Protein AF-A0A1Y4GCK7-F1 (afdb_monomer)

Mean predicted aligned error: 11.62 Å

Foldseek 3Di:
DDQKDFDWDQDPVGTDTPDIDGHADPVRHRDQVPDPDDDRQQAAPFPDWDADPQFIKTAGSVQKIKFKDKDQFFDADFLDDADVQKGKGKHKGFTRDFAPFFFDKAKAKDDDPVWHWGWDWDATGRTITMIIIITNDRDDPRRGIMMMMMTMHGDD

Structure (mmCIF, N/CA/C/O backbone):
data_AF-A0A1Y4GCK7-F1
#
_entry.id   AF-A0A1Y4GCK7-F1
#
loop_
_atom_site.group_PDB
_atom_site.id
_atom_site.type_symbol
_atom_site.label_atom_id
_atom_site.label_alt_id
_atom_site.label_comp_id
_atom_site.label_asym_id
_atom_site.label_entity_id
_atom_site.label_seq_id
_atom_site.pdbx_PDB_ins_code
_atom_site.Cartn_x
_atom_site.Cartn_y
_atom_site.Cartn_z
_atom_site.occupancy
_atom_site.B_iso_or_equiv
_atom_site.auth_seq_id
_atom_site.auth_comp_id
_atom_site.auth_asym_id
_atom_site.auth_atom_id
_a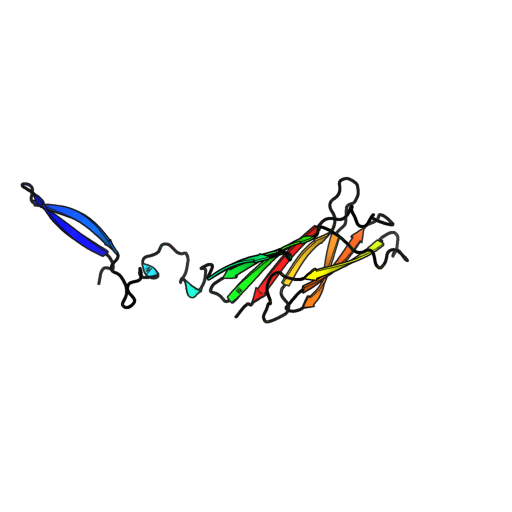tom_site.pdbx_PDB_model_num
ATOM 1 N N . MET A 1 1 ? -30.226 2.034 27.650 1.00 51.38 1 MET A N 1
ATOM 2 C CA . MET A 1 1 ? -30.011 3.195 28.545 1.00 51.38 1 MET A CA 1
ATOM 3 C C . MET A 1 1 ? -29.327 4.249 27.678 1.00 51.38 1 MET A C 1
ATOM 5 O O . MET A 1 1 ? -28.571 3.835 26.819 1.00 51.38 1 MET A O 1
ATOM 9 N N . SER A 1 2 ? -29.678 5.536 27.749 1.00 57.53 2 SER A N 1
ATOM 10 C CA . SER A 1 2 ? -29.082 6.543 26.845 1.00 57.53 2 SER A CA 1
ATOM 11 C C . SER A 1 2 ? -27.596 6.732 27.179 1.00 57.53 2 SER A C 1
ATOM 13 O O . SER A 1 2 ? -27.295 6.987 28.342 1.00 57.53 2 SER A O 1
ATOM 15 N N . ASP A 1 3 ? -26.703 6.683 26.185 1.00 75.31 3 ASP A N 1
ATOM 16 C CA . ASP A 1 3 ? -25.239 6.848 26.345 1.00 75.31 3 ASP A CA 1
ATOM 17 C C . ASP A 1 3 ? -24.819 8.284 26.700 1.00 75.31 3 ASP A C 1
ATOM 19 O O . ASP A 1 3 ? -23.639 8.624 26.761 1.00 75.31 3 ASP A O 1
ATOM 23 N N . VAL A 1 4 ? -25.804 9.155 26.919 1.00 83.56 4 VAL A N 1
ATOM 24 C CA . VAL A 1 4 ? -25.632 10.570 27.213 1.00 83.56 4 VAL A CA 1
ATOM 25 C C . VAL A 1 4 ? -26.085 10.857 28.639 1.00 83.56 4 VAL A C 1
ATOM 27 O O . VAL A 1 4 ? -27.236 10.615 29.010 1.00 83.56 4 VAL A O 1
ATOM 30 N N . MET A 1 5 ? -25.179 11.440 29.420 1.00 87.12 5 MET A N 1
ATOM 31 C CA . MET A 1 5 ? -25.444 12.016 30.729 1.00 87.12 5 MET A CA 1
ATOM 32 C C . MET A 1 5 ? -25.671 13.519 30.596 1.00 87.12 5 MET A C 1
ATOM 34 O O . MET A 1 5 ? -24.885 14.234 29.974 1.00 87.12 5 MET A O 1
ATOM 38 N N . THR A 1 6 ? -26.752 14.000 31.205 1.00 91.50 6 THR A N 1
ATOM 39 C CA . THR A 1 6 ? -27.106 15.421 31.208 1.00 91.50 6 THR A CA 1
ATOM 40 C C . THR A 1 6 ? -27.076 15.944 32.638 1.00 91.50 6 THR A C 1
ATOM 42 O O . THR A 1 6 ? -27.823 15.472 33.492 1.00 91.50 6 THR A O 1
ATOM 45 N N . PHE A 1 7 ? -26.228 16.932 32.902 1.00 90.94 7 PHE A N 1
ATOM 46 C CA . PHE A 1 7 ? -26.240 17.696 34.141 1.00 90.94 7 PHE A CA 1
ATOM 47 C C . PHE A 1 7 ? -27.120 18.918 33.934 1.00 90.94 7 PHE A C 1
ATOM 49 O O . PHE A 1 7 ? -26.904 19.691 33.003 1.00 90.94 7 PHE A O 1
ATOM 56 N N . SER A 1 8 ? -28.113 19.093 34.799 1.00 94.44 8 SER A N 1
ATOM 57 C CA . SER A 1 8 ? -29.004 20.253 34.767 1.00 94.44 8 SER A CA 1
ATOM 58 C C . SER A 1 8 ? -28.750 21.152 35.970 1.00 94.44 8 SER A C 1
ATOM 60 O O . SER A 1 8 ? -28.459 20.666 37.063 1.00 94.44 8 SER A O 1
ATOM 62 N N . LYS A 1 9 ? -28.892 22.464 35.780 1.00 94.94 9 LYS A N 1
ATOM 63 C CA . LYS A 1 9 ? -28.891 23.458 36.858 1.00 94.94 9 LYS A CA 1
ATOM 64 C C . LYS A 1 9 ? -30.308 23.978 37.074 1.00 94.94 9 LYS A C 1
ATOM 66 O O . LYS A 1 9 ? -31.086 24.095 36.129 1.00 94.94 9 LYS A O 1
ATOM 71 N N . ARG A 1 10 ? -30.644 24.309 38.319 1.00 95.19 10 ARG A N 1
ATOM 72 C CA . ARG A 1 10 ? -31.920 24.953 38.642 1.00 95.19 10 ARG A CA 1
ATOM 73 C C . ARG A 1 10 ? -31.792 26.466 38.488 1.00 95.19 10 ARG A C 1
ATOM 75 O O . ARG A 1 10 ? -30.886 27.066 39.059 1.00 95.19 10 ARG A O 1
ATOM 82 N N . THR A 1 11 ? -32.704 27.066 37.740 1.00 93.00 11 THR A N 1
ATOM 83 C CA . THR A 1 11 ? -32.841 28.511 37.545 1.00 93.00 11 THR A CA 1
ATOM 84 C C . THR A 1 11 ? -34.213 28.981 38.026 1.00 93.00 11 THR A C 1
ATOM 86 O O . THR A 1 11 ? -35.066 28.180 38.420 1.00 93.00 11 THR A O 1
ATOM 89 N N . ALA A 1 12 ? -34.435 30.298 38.017 1.00 92.69 12 ALA A N 1
ATOM 90 C CA . ALA A 1 12 ? -35.731 30.885 38.361 1.00 92.69 12 ALA A CA 1
ATOM 91 C C . ALA A 1 12 ? -36.850 30.450 37.394 1.00 92.69 12 ALA A C 1
ATOM 93 O O . ALA A 1 12 ? -38.019 30.452 37.771 1.00 92.69 12 ALA A O 1
ATOM 94 N N . SER A 1 13 ? -36.485 30.047 36.173 1.00 91.75 13 SER A N 1
ATOM 95 C CA . SER A 1 13 ? -37.407 29.618 35.119 1.00 91.75 13 SER A CA 1
ATOM 96 C C . SER A 1 13 ? -37.587 28.098 35.043 1.00 91.75 13 SER A C 1
ATOM 98 O O . SER A 1 13 ? -38.435 27.635 34.285 1.00 91.75 13 SER A O 1
ATOM 100 N N . GLY A 1 14 ? -36.829 27.312 35.819 1.00 93.62 14 GLY A N 1
ATOM 101 C CA . GLY A 1 14 ? -36.952 25.854 35.842 1.00 93.62 14 GLY A CA 1
ATOM 102 C C . GLY A 1 14 ? -35.614 25.120 35.876 1.00 93.62 14 GLY A C 1
ATOM 103 O O . GLY A 1 14 ? -34.657 25.570 36.495 1.00 93.62 14 GLY A O 1
ATOM 104 N N . LEU A 1 15 ? -35.567 23.935 35.269 1.00 93.25 15 LEU A N 1
ATOM 105 C CA . LEU A 1 15 ? -34.328 23.189 35.042 1.00 93.25 15 LEU A CA 1
ATOM 106 C C . LEU A 1 15 ? -33.796 23.520 33.647 1.00 93.25 15 LEU A C 1
ATOM 108 O O . LEU A 1 15 ? -34.534 23.435 32.670 1.00 93.25 15 LEU A O 1
ATOM 112 N N . GLU A 1 16 ? -32.515 23.860 33.569 1.00 94.12 16 GLU A N 1
ATOM 113 C CA . GLU A 1 16 ? -31.799 24.103 32.315 1.00 94.12 16 GLU A CA 1
ATOM 114 C C . GLU A 1 16 ? -30.629 23.126 32.187 1.00 94.12 16 GLU A C 1
ATOM 116 O O . GLU A 1 16 ? -29.938 22.849 33.172 1.00 94.12 16 GLU A O 1
ATOM 121 N N . GLU A 1 17 ? -30.379 22.626 30.975 1.00 94.12 17 GLU A N 1
ATOM 122 C CA . GLU A 1 17 ? -29.203 21.807 30.672 1.00 94.12 17 GLU A CA 1
ATOM 123 C C . GLU A 1 17 ? -27.926 22.640 30.877 1.00 94.12 17 GLU A C 1
ATOM 125 O O . GLU A 1 17 ? -27.749 23.701 30.282 1.00 94.12 17 GLU A O 1
ATOM 130 N N . ALA A 1 18 ? -27.044 22.169 31.757 1.00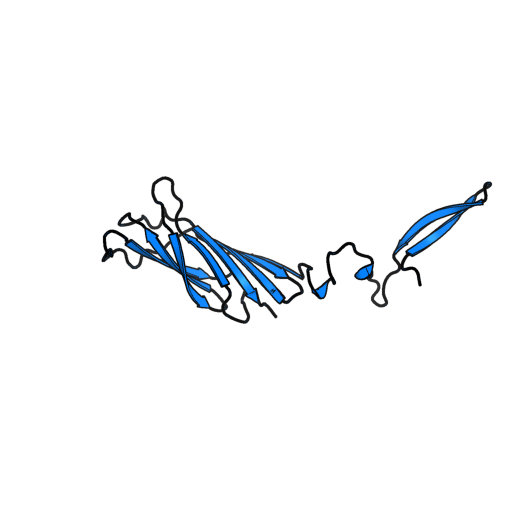 90.88 18 ALA A N 1
ATOM 131 C CA . ALA A 1 18 ? -25.772 22.810 32.077 1.00 90.88 18 ALA A CA 1
ATOM 132 C C . ALA A 1 18 ? -24.588 22.123 31.382 1.00 90.88 18 ALA A C 1
ATOM 134 O O . ALA A 1 18 ? -23.630 22.791 31.001 1.00 90.88 18 ALA A O 1
ATOM 135 N N . LEU A 1 19 ? -24.645 20.798 31.227 1.00 90.69 19 LEU A N 1
ATOM 136 C CA . LEU A 1 19 ? -23.638 20.012 30.521 1.00 90.69 19 LEU A CA 1
ATOM 137 C C . LEU A 1 19 ? -24.270 18.741 29.964 1.00 90.69 19 LEU A C 1
ATOM 139 O O . LEU A 1 19 ? -25.042 18.069 30.646 1.00 90.69 19 LEU A O 1
ATOM 143 N N . ARG A 1 20 ? -23.854 18.371 28.758 1.00 89.75 20 ARG A N 1
ATOM 144 C CA . ARG A 1 20 ? -24.190 17.107 28.116 1.00 89.75 20 ARG A CA 1
ATOM 145 C C . ARG A 1 20 ? -22.902 16.378 27.772 1.00 89.75 20 ARG A C 1
ATOM 147 O O . ARG A 1 20 ? -22.060 16.926 27.068 1.00 89.75 20 ARG A O 1
ATOM 154 N N . THR A 1 21 ? -22.732 15.171 28.295 1.00 86.69 21 THR A N 1
ATOM 155 C CA . THR A 1 21 ? -21.521 14.359 28.114 1.00 86.69 21 THR A CA 1
ATOM 156 C C . THR A 1 21 ? -21.877 12.919 27.779 1.00 86.69 21 THR A C 1
ATOM 158 O O . THR A 1 21 ? -22.981 12.465 28.069 1.00 86.69 21 THR A O 1
ATOM 161 N N . VAL A 1 22 ? -20.939 12.197 27.175 1.00 86.50 22 VAL A N 1
ATOM 162 C CA . VAL A 1 22 ? -21.055 10.757 26.924 1.00 86.50 22 VAL A CA 1
ATOM 163 C C . VAL A 1 22 ? -20.644 9.996 28.187 1.00 86.50 22 VAL A C 1
ATOM 165 O O . VAL A 1 22 ? -19.737 10.430 28.904 1.00 86.50 22 VAL A O 1
ATOM 168 N N . LEU A 1 23 ? -21.333 8.897 28.484 1.00 87.12 23 LEU A N 1
ATOM 169 C CA . LEU A 1 23 ? -20.946 7.958 29.536 1.00 87.12 23 LEU A CA 1
ATOM 170 C C . LEU A 1 23 ? -19.758 7.113 29.065 1.00 87.12 23 LEU A C 1
ATOM 172 O O . LEU A 1 23 ? -19.742 6.674 27.921 1.00 87.12 23 LEU A O 1
ATOM 176 N N . LEU A 1 24 ? -18.769 6.891 29.932 1.00 86.69 24 LEU A N 1
ATOM 177 C CA . LEU A 1 24 ? -17.641 6.006 29.626 1.00 86.69 24 LEU A CA 1
ATOM 178 C C . LEU A 1 24 ? -18.040 4.530 29.796 1.00 86.69 24 LEU A C 1
ATOM 180 O O . LEU A 1 24 ? -18.951 4.215 30.563 1.00 86.69 24 LEU A O 1
ATOM 184 N N . ASP A 1 25 ? -17.345 3.638 29.094 1.00 85.19 25 ASP A N 1
ATOM 185 C CA . ASP A 1 25 ? -17.467 2.189 29.248 1.00 85.19 25 ASP A CA 1
ATOM 186 C C . ASP A 1 25 ? -16.787 1.675 30.537 1.00 85.19 25 ASP A C 1
ATOM 188 O O . ASP A 1 25 ? -16.222 2.437 31.328 1.00 85.19 25 ASP A O 1
ATOM 192 N N . ALA A 1 26 ? -16.846 0.358 30.763 1.00 87.31 26 ALA A N 1
ATOM 193 C CA . ALA A 1 26 ? -16.257 -0.286 31.941 1.00 87.31 26 ALA A CA 1
ATOM 194 C C . ALA A 1 26 ? -14.728 -0.104 32.053 1.00 87.31 26 ALA A C 1
ATOM 196 O O . ALA A 1 26 ? -14.181 -0.238 33.148 1.00 87.31 26 ALA A O 1
ATOM 197 N N . ASP A 1 27 ? -14.058 0.244 30.951 1.00 87.81 27 ASP A N 1
ATOM 198 C CA . ASP A 1 27 ? -12.621 0.504 30.878 1.00 87.81 27 ASP A CA 1
ATOM 199 C C . ASP A 1 27 ? -12.290 2.008 30.974 1.00 87.81 27 ASP A C 1
ATOM 201 O O . ASP A 1 27 ? -11.146 2.409 30.737 1.00 87.81 27 ASP A O 1
ATOM 205 N N . ASN A 1 28 ? -13.266 2.854 31.328 1.00 87.12 28 ASN A N 1
ATOM 206 C CA . ASN A 1 28 ? -13.162 4.316 31.343 1.00 87.12 28 ASN A CA 1
ATOM 207 C C . ASN A 1 28 ? -12.814 4.930 29.973 1.00 87.12 28 ASN A C 1
ATOM 209 O O . ASN A 1 28 ? -12.116 5.947 29.898 1.00 87.12 28 ASN A O 1
ATOM 213 N N . LYS A 1 29 ? -13.295 4.343 28.876 1.00 80.94 29 LYS A N 1
ATOM 214 C CA . LYS A 1 29 ? -13.130 4.877 27.516 1.00 80.94 29 LYS A CA 1
ATOM 215 C C . LYS A 1 29 ? -14.461 5.361 26.957 1.00 80.94 29 LYS A C 1
ATOM 217 O O . LYS A 1 29 ? -15.527 4.991 27.433 1.00 80.94 29 LYS A O 1
ATOM 222 N N . VAL A 1 30 ? -14.408 6.235 25.952 1.00 82.44 30 VAL A N 1
ATOM 223 C CA . VAL A 1 30 ? -15.619 6.636 25.223 1.00 82.44 30 V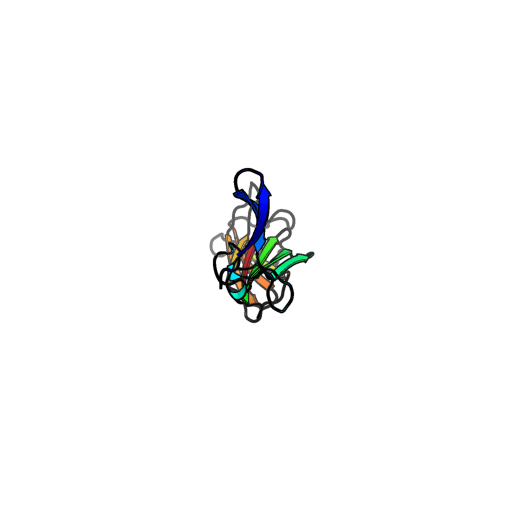AL A CA 1
ATOM 224 C C . VAL A 1 30 ? -16.115 5.424 24.422 1.00 82.44 30 VAL A C 1
ATOM 226 O O . VAL A 1 30 ? -15.313 4.879 23.657 1.00 82.44 30 VAL A O 1
ATOM 229 N N . PRO A 1 31 ? -17.391 5.017 24.554 1.00 79.12 31 PRO A N 1
ATOM 230 C CA . PRO A 1 31 ? -17.941 3.887 23.817 1.00 79.12 31 PRO A CA 1
ATOM 231 C C . PRO A 1 31 ? -17.787 4.079 22.307 1.00 79.12 31 PRO A C 1
ATOM 233 O O . PRO A 1 31 ? -18.016 5.170 21.773 1.00 79.12 31 PRO A O 1
ATOM 236 N N . ALA A 1 32 ? -17.391 3.018 21.609 1.00 71.06 32 ALA A N 1
ATOM 237 C CA . ALA A 1 32 ? -17.088 3.060 20.181 1.00 71.06 32 ALA A CA 1
ATOM 238 C C . ALA A 1 32 ? -18.310 3.462 19.337 1.00 71.06 32 ALA A C 1
ATOM 240 O O . ALA A 1 32 ? -18.177 4.191 18.358 1.00 71.06 32 ALA A O 1
ATOM 241 N N . GLU A 1 33 ? -19.497 3.027 19.753 1.00 71.00 33 GLU A N 1
ATOM 242 C CA . GLU A 1 33 ? -20.802 3.321 19.162 1.00 71.00 33 GLU A CA 1
ATOM 243 C C . GLU A 1 33 ? -21.214 4.797 19.276 1.00 71.00 33 GLU A C 1
ATOM 245 O O . GLU A 1 33 ? -22.003 5.282 18.465 1.00 71.00 33 GLU A O 1
ATOM 250 N N . ALA A 1 34 ? -20.664 5.526 20.252 1.00 71.88 34 ALA A N 1
ATOM 251 C CA . ALA A 1 34 ? -20.921 6.951 20.445 1.00 71.88 34 ALA A CA 1
ATOM 252 C C . ALA A 1 34 ? -20.002 7.836 19.583 1.00 71.88 34 ALA A C 1
ATOM 254 O O . ALA A 1 34 ? -20.247 9.038 19.430 1.00 71.88 34 ALA A O 1
ATOM 255 N N . LEU A 1 35 ? -18.944 7.265 19.001 1.00 70.25 35 LEU A N 1
ATOM 256 C CA . LEU A 1 35 ? -18.053 7.960 18.081 1.00 70.25 35 LEU A CA 1
ATOM 257 C C . LEU A 1 35 ? -18.631 7.904 16.664 1.00 70.25 35 LEU A C 1
ATOM 259 O O . LEU A 1 35 ? -19.077 6.865 16.189 1.00 70.25 35 LEU A O 1
ATOM 263 N N . ARG A 1 36 ? -18.577 9.027 15.938 1.00 61.38 36 ARG A N 1
ATOM 264 C CA . ARG A 1 36 ? -18.923 9.081 14.505 1.00 61.38 36 ARG A CA 1
ATOM 265 C C . ARG A 1 36 ? -17.803 8.483 13.650 1.00 61.38 36 ARG A C 1
ATOM 267 O O . ARG A 1 36 ? -17.230 9.162 12.802 1.00 61.38 36 ARG A O 1
ATOM 274 N N . ILE A 1 37 ? -17.466 7.229 13.912 1.00 60.72 37 ILE A N 1
ATOM 275 C CA . ILE A 1 37 ? -16.577 6.426 13.081 1.00 60.72 37 ILE A CA 1
ATOM 276 C C . ILE A 1 37 ? -17.479 5.640 12.128 1.00 60.72 37 ILE A C 1
ATOM 278 O O . ILE A 1 37 ? -18.510 5.101 12.525 1.00 60.72 37 ILE A O 1
ATOM 282 N N . VAL A 1 38 ? -17.153 5.646 10.836 1.00 52.81 38 VAL A N 1
ATOM 283 C CA . VAL A 1 38 ? -17.880 4.833 9.856 1.00 52.81 38 VAL A CA 1
ATOM 284 C C . VAL A 1 38 ? -17.473 3.374 10.084 1.00 52.81 38 VAL A C 1
ATOM 286 O O . VAL A 1 38 ? -16.345 3.003 9.775 1.00 52.81 38 VAL A O 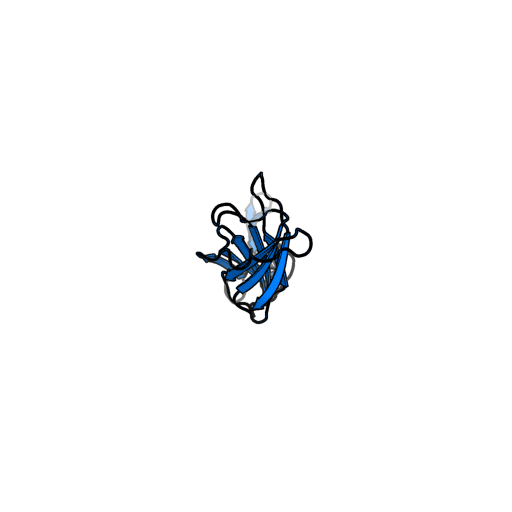1
ATOM 289 N N . GLY A 1 39 ? -18.385 2.569 10.638 1.00 56.19 39 GLY A N 1
ATOM 290 C CA . GLY A 1 39 ? -18.154 1.160 10.988 1.00 56.19 39 GLY A CA 1
ATOM 291 C C . GLY A 1 39 ? -17.719 0.955 12.444 1.00 56.19 39 GLY A C 1
ATOM 292 O O . GLY A 1 39 ? -17.424 1.914 13.157 1.00 56.19 39 GLY A O 1
ATOM 293 N N . ALA A 1 40 ? -17.686 -0.300 12.906 1.00 58.34 40 ALA A N 1
ATOM 294 C CA . ALA A 1 40 ? -17.069 -0.604 14.193 1.00 58.34 40 ALA A CA 1
ATOM 295 C C . ALA A 1 40 ? -15.597 -0.158 14.149 1.00 58.34 40 ALA A C 1
ATOM 297 O O . ALA A 1 40 ? -14.949 -0.272 13.109 1.00 58.34 40 ALA A O 1
ATOM 298 N N . ILE A 1 41 ? -15.032 0.305 15.271 1.00 58.78 4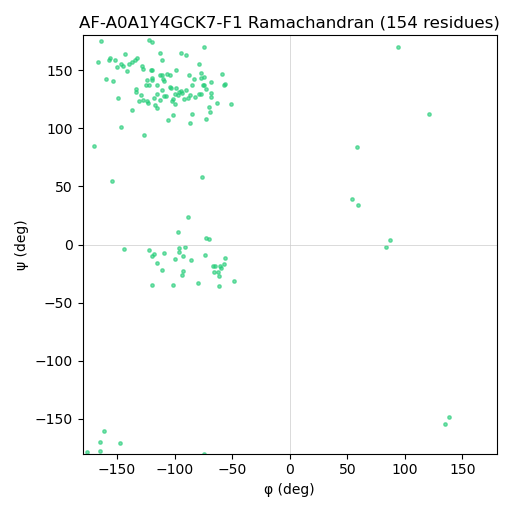1 ILE A N 1
ATOM 299 C CA . ILE A 1 41 ? -13.587 0.612 15.369 1.00 58.78 41 ILE A CA 1
ATOM 300 C C . ILE A 1 41 ? -12.740 -0.552 14.824 1.00 58.78 41 ILE A C 1
ATOM 302 O O . ILE A 1 41 ? -11.693 -0.324 14.228 1.00 58.78 41 ILE A O 1
ATOM 306 N N . ALA A 1 42 ? -13.231 -1.786 14.968 1.00 59.28 42 ALA A N 1
ATOM 307 C CA . ALA A 1 42 ? -12.617 -3.003 14.456 1.00 59.28 42 ALA A CA 1
ATOM 308 C C . ALA A 1 42 ? -12.568 -3.130 12.915 1.00 59.28 42 ALA A C 1
ATOM 310 O O . ALA A 1 42 ? -11.749 -3.905 12.430 1.00 59.28 42 ALA A O 1
ATOM 311 N N . ASP A 1 43 ? -13.365 -2.374 12.153 1.00 62.03 43 ASP A N 1
ATOM 312 C CA . ASP A 1 43 ? -13.548 -2.578 10.705 1.00 62.03 43 ASP A CA 1
ATOM 313 C C . ASP A 1 43 ? -12.942 -1.467 9.829 1.00 62.03 43 ASP A C 1
ATOM 315 O O . ASP A 1 43 ? -12.672 -1.692 8.653 1.00 62.03 43 ASP A O 1
ATOM 319 N N . GLY A 1 44 ? -12.717 -0.264 10.367 1.00 62.59 44 GLY A N 1
ATOM 320 C CA . GLY A 1 44 ? -12.278 0.885 9.557 1.00 62.59 44 GLY A CA 1
ATOM 321 C C . GLY A 1 44 ? -11.296 1.840 10.230 1.00 62.59 44 GLY A C 1
ATOM 322 O O . GLY A 1 44 ? -10.837 2.787 9.592 1.00 62.59 44 GLY A O 1
ATOM 323 N N . ALA A 1 45 ? -10.956 1.624 11.505 1.00 79.50 45 ALA A N 1
ATOM 324 C CA . ALA A 1 45 ? -10.011 2.496 12.188 1.00 79.50 45 ALA A CA 1
ATOM 325 C C . ALA A 1 45 ? -8.576 2.240 11.713 1.00 79.50 45 ALA A C 1
ATOM 327 O O . ALA A 1 45 ? -8.166 1.100 11.490 1.00 79.50 45 ALA A O 1
ATOM 328 N N . VAL A 1 46 ? -7.783 3.306 11.626 1.00 88.62 46 VAL A N 1
ATOM 329 C CA . VAL A 1 46 ? -6.324 3.182 11.576 1.00 88.62 46 VAL A CA 1
ATOM 330 C C . VAL A 1 46 ? -5.856 2.733 12.957 1.00 88.62 46 VAL A C 1
ATOM 332 O O . VAL A 1 46 ? -6.070 3.440 13.939 1.00 88.62 46 VAL A O 1
ATOM 335 N N . ILE A 1 47 ? -5.230 1.560 13.035 1.00 88.44 47 ILE A N 1
ATOM 336 C CA . ILE A 1 47 ? -4.687 1.019 14.291 1.00 88.44 47 ILE A CA 1
ATOM 337 C C . ILE A 1 47 ? -3.213 1.380 14.486 1.00 88.44 47 ILE A C 1
ATOM 339 O O . ILE A 1 47 ? -2.735 1.447 15.614 1.00 88.44 47 ILE A O 1
ATOM 343 N N . GLU A 1 48 ? -2.494 1.618 13.390 1.00 91.50 48 GLU A N 1
ATOM 344 C CA . GLU A 1 48 ? -1.084 1.995 13.390 1.00 91.50 48 GLU A CA 1
ATOM 345 C C . GLU A 1 48 ? -0.740 2.674 12.061 1.00 91.50 48 GLU A C 1
ATOM 347 O O . GLU A 1 48 ? -1.194 2.253 10.995 1.00 91.50 48 GLU A O 1
ATOM 352 N N . SER A 1 49 ? 0.108 3.694 12.107 1.00 96.00 49 SER A N 1
ATOM 353 C CA . SER A 1 49 ? 0.748 4.266 10.925 1.00 96.00 49 SER A CA 1
ATOM 354 C C . SER A 1 49 ? 2.182 4.639 11.259 1.00 96.00 49 SER A C 1
ATOM 356 O O . SER A 1 49 ? 2.462 5.036 12.391 1.00 96.00 49 SER A O 1
ATOM 358 N N . GLY A 1 50 ? 3.077 4.570 10.282 1.00 95.75 50 GLY A N 1
ATOM 359 C CA . GLY A 1 50 ? 4.469 4.932 10.500 1.00 95.75 50 GLY A CA 1
ATOM 360 C C . GLY A 1 50 ? 5.244 5.147 9.213 1.00 95.75 50 GLY A C 1
ATOM 361 O O . GLY A 1 50 ? 4.703 5.078 8.106 1.00 95.75 50 GLY A O 1
ATOM 362 N N . SER A 1 51 ? 6.529 5.435 9.382 1.00 97.38 51 SER A N 1
ATOM 363 C CA . SER A 1 51 ? 7.479 5.556 8.287 1.00 97.38 51 SER A CA 1
ATOM 364 C C . SER A 1 51 ? 8.871 5.089 8.697 1.00 97.38 51 SER A C 1
ATOM 366 O O . SER A 1 51 ? 9.235 5.068 9.874 1.00 97.38 51 SER A O 1
ATOM 368 N N . ASN A 1 52 ? 9.649 4.674 7.704 1.00 95.75 52 ASN A N 1
ATOM 369 C CA . ASN A 1 52 ? 11.074 4.392 7.824 1.00 95.75 52 ASN A CA 1
ATOM 370 C C . ASN A 1 52 ? 11.765 4.729 6.494 1.00 95.75 52 ASN A C 1
ATOM 372 O O . ASN A 1 52 ? 11.163 5.311 5.592 1.00 95.75 52 ASN A O 1
ATOM 376 N N . THR A 1 53 ? 13.035 4.354 6.348 1.00 93.50 53 THR A N 1
ATOM 377 C CA . THR A 1 53 ? 13.806 4.601 5.118 1.00 93.50 53 THR A CA 1
ATOM 378 C C . THR A 1 53 ? 13.205 3.944 3.870 1.00 93.50 53 THR A C 1
ATOM 380 O O . THR A 1 53 ? 13.509 4.363 2.759 1.00 93.50 53 THR A O 1
ATOM 383 N N . ASN A 1 54 ? 12.353 2.929 4.038 1.00 94.44 54 ASN A N 1
ATOM 384 C CA . ASN A 1 54 ? 11.743 2.162 2.954 1.00 94.44 54 ASN A CA 1
ATOM 385 C C . ASN A 1 54 ? 10.337 2.655 2.575 1.00 94.44 54 ASN A C 1
ATOM 387 O O . ASN A 1 54 ? 9.769 2.141 1.608 1.00 94.44 54 ASN A O 1
ATOM 391 N N . GLY A 1 55 ? 9.788 3.656 3.275 1.00 95.88 55 GLY A N 1
ATOM 392 C CA . GLY A 1 55 ? 8.520 4.301 2.929 1.00 95.88 55 GLY A CA 1
ATOM 393 C C . GLY A 1 55 ? 7.581 4.514 4.109 1.00 95.88 55 GLY A C 1
ATOM 394 O O . GLY A 1 55 ? 8.005 4.601 5.260 1.00 95.88 55 GLY A O 1
ATOM 395 N N . TYR A 1 56 ? 6.290 4.583 3.795 1.00 98.25 56 TYR A N 1
ATOM 396 C CA . TYR A 1 56 ? 5.198 4.840 4.731 1.00 98.25 56 TYR A CA 1
ATOM 397 C C . TYR A 1 56 ? 4.219 3.667 4.754 1.00 98.25 56 TYR A C 1
ATOM 399 O O . TYR A 1 56 ? 4.034 2.988 3.739 1.00 98.25 56 TYR A O 1
ATOM 407 N N . TRP A 1 57 ? 3.572 3.443 5.898 1.00 98.12 57 TRP A N 1
ATOM 408 C CA . TRP A 1 57 ? 2.510 2.447 6.025 1.00 98.12 57 TRP A CA 1
ATOM 409 C C . TRP A 1 57 ? 1.342 2.921 6.883 1.00 98.12 57 TRP A C 1
ATOM 411 O O . TRP A 1 57 ? 1.491 3.750 7.783 1.00 98.12 57 TRP A O 1
ATOM 421 N N . VAL A 1 58 ? 0.188 2.313 6.623 1.00 96.88 58 VAL A N 1
ATOM 422 C CA . VAL A 1 58 ? -1.031 2.395 7.426 1.00 96.88 58 VAL A CA 1
ATOM 423 C C . VAL A 1 58 ? -1.581 0.983 7.601 1.00 96.88 58 VAL A C 1
ATOM 425 O O . VAL A 1 58 ? -1.726 0.248 6.625 1.00 96.88 58 VAL A O 1
ATOM 428 N N . LYS A 1 59 ? -1.907 0.614 8.840 1.00 94.75 59 LYS A N 1
ATOM 429 C CA . LYS A 1 59 ? -2.621 -0.612 9.203 1.00 94.75 59 LYS A CA 1
ATOM 430 C C . LYS A 1 59 ? -4.041 -0.254 9.623 1.00 94.75 59 LYS A C 1
ATOM 432 O O . LYS A 1 59 ? -4.254 0.599 10.484 1.00 94.75 59 LYS A O 1
ATOM 437 N N . LEU A 1 60 ? -5.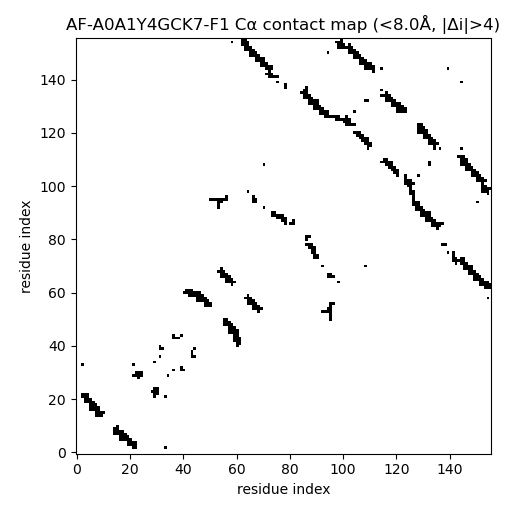003 -0.922 9.010 1.00 92.06 60 LEU A N 1
ATOM 438 C CA . LEU A 1 60 ? -6.427 -0.793 9.277 1.00 92.06 60 LEU A CA 1
ATOM 439 C C . LEU A 1 60 ? -6.896 -1.923 10.193 1.00 92.06 60 LEU A C 1
ATOM 441 O O . LEU A 1 60 ? -6.341 -3.024 10.192 1.00 92.06 60 LEU A O 1
ATOM 445 N N . ALA A 1 61 ? -7.919 -1.650 10.993 1.00 88.50 61 ALA A N 1
ATOM 446 C CA . ALA A 1 61 ? -8.425 -2.569 12.002 1.00 88.50 61 ALA A CA 1
ATOM 447 C C . ALA A 1 61 ? -8.954 -3.894 11.418 1.00 88.50 61 ALA A C 1
ATOM 449 O O . ALA A 1 61 ? -8.827 -4.931 12.071 1.00 88.50 61 ALA A O 1
ATOM 450 N N . ASP A 1 62 ? -9.412 -3.899 10.164 1.00 89.19 62 ASP A N 1
ATOM 451 C CA . ASP A 1 62 ? -9.854 -5.077 9.395 1.00 89.19 62 ASP A CA 1
ATOM 452 C C . ASP A 1 62 ? -8.698 -6.004 8.941 1.00 89.19 62 ASP A C 1
ATOM 454 O O . ASP A 1 62 ? -8.875 -6.949 8.161 1.00 89.19 62 ASP A O 1
ATOM 458 N N . GLY A 1 63 ? -7.474 -5.711 9.382 1.00 92.44 63 GLY A N 1
ATOM 459 C CA . GLY A 1 63 ? -6.269 -6.439 9.011 1.00 92.44 63 GLY A CA 1
ATOM 460 C C . GLY A 1 63 ? -5.652 -5.995 7.690 1.00 92.44 63 GLY A C 1
ATOM 461 O O . GLY A 1 63 ? -4.601 -6.516 7.331 1.00 92.44 63 GLY A O 1
ATOM 462 N N . THR A 1 64 ? -6.252 -5.047 6.966 1.00 95.44 64 THR A N 1
ATOM 463 C CA . THR A 1 64 ? -5.692 -4.493 5.729 1.00 95.44 64 THR A CA 1
ATOM 464 C C . THR A 1 64 ? -4.533 -3.551 6.043 1.00 95.44 64 THR A C 1
ATOM 466 O O . THR A 1 64 ? -4.590 -2.753 6.973 1.00 95.44 64 THR A O 1
ATOM 469 N N . ALA A 1 65 ? -3.453 -3.643 5.277 1.00 96.69 65 ALA A N 1
ATOM 470 C CA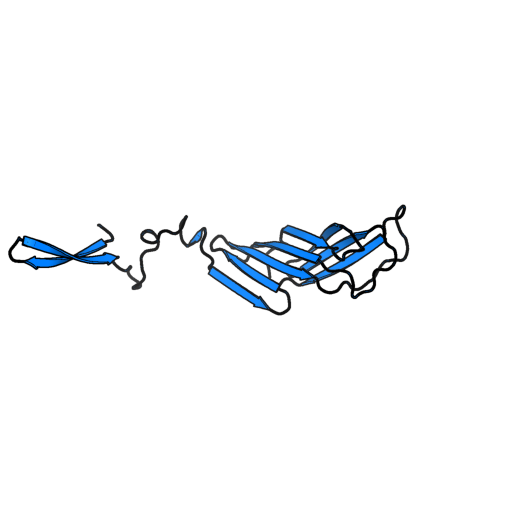 . ALA A 1 65 ? -2.322 -2.731 5.334 1.00 96.69 65 ALA A CA 1
ATOM 471 C C . ALA A 1 65 ? -2.065 -2.128 3.958 1.00 96.69 65 ALA A C 1
ATOM 473 O O . ALA A 1 65 ? -2.150 -2.822 2.945 1.00 96.69 65 ALA A O 1
ATOM 474 N N . ILE A 1 66 ? -1.712 -0.847 3.949 1.00 98.00 66 ILE A N 1
ATOM 475 C CA . ILE A 1 66 ? -1.271 -0.110 2.770 1.00 98.00 66 ILE A CA 1
ATOM 476 C C . ILE A 1 66 ? 0.156 0.348 3.038 1.00 98.00 66 ILE A C 1
ATOM 478 O O . ILE A 1 66 ? 0.415 0.995 4.051 1.00 98.00 66 ILE A O 1
ATOM 482 N N . ALA A 1 67 ? 1.074 0.030 2.133 1.00 98.12 67 ALA A N 1
ATOM 483 C CA . ALA A 1 67 ? 2.454 0.485 2.170 1.00 98.12 67 ALA A CA 1
ATOM 484 C C . ALA A 1 67 ? 2.814 1.175 0.854 1.00 98.12 67 ALA A C 1
ATOM 486 O O . ALA A 1 67 ? 2.451 0.690 -0.215 1.00 98.12 67 ALA A O 1
ATOM 487 N N . HIS A 1 68 ? 3.525 2.297 0.904 1.00 97.00 68 HIS A N 1
ATOM 488 C CA . HIS A 1 68 ? 3.901 3.027 -0.303 1.00 97.00 68 HIS A CA 1
ATOM 489 C C . HIS A 1 68 ? 5.226 3.766 -0.135 1.00 97.00 68 HIS A C 1
ATOM 491 O O . HIS A 1 68 ? 5.602 4.177 0.966 1.00 97.00 68 HIS A O 1
ATOM 497 N N . ASN A 1 69 ? 5.929 3.969 -1.247 1.00 94.50 69 ASN A N 1
ATOM 498 C CA . ASN A 1 69 ? 7.098 4.841 -1.290 1.00 94.50 69 ASN A CA 1
ATOM 499 C C . ASN A 1 69 ? 7.350 5.367 -2.706 1.00 94.50 69 ASN A C 1
ATOM 501 O O . ASN A 1 69 ? 6.903 4.776 -3.693 1.00 94.50 69 ASN A O 1
ATOM 505 N N . ALA A 1 70 ? 8.118 6.450 -2.789 1.00 89.50 70 ALA A N 1
ATOM 506 C CA . ALA A 1 70 ? 8.809 6.833 -4.006 1.00 89.50 70 ALA A CA 1
ATOM 507 C C . ALA A 1 70 ? 10.050 5.949 -4.197 1.00 89.50 70 ALA A C 1
ATOM 509 O O . ALA A 1 70 ? 10.748 5.595 -3.249 1.00 89.50 70 ALA A O 1
ATOM 510 N N . ILE A 1 71 ? 10.335 5.605 -5.445 1.00 82.56 71 ILE A N 1
ATOM 511 C CA . ILE A 1 71 ? 11.527 4.869 -5.850 1.00 82.56 71 ILE A CA 1
ATOM 512 C C . ILE A 1 71 ? 12.482 5.907 -6.422 1.00 82.56 71 ILE A C 1
ATOM 514 O O . ILE A 1 71 ? 12.184 6.512 -7.448 1.00 82.56 71 ILE A O 1
ATOM 518 N N . THR A 1 72 ? 13.592 6.160 -5.734 1.00 72.06 72 THR A N 1
ATOM 519 C CA . THR A 1 72 ? 14.512 7.261 -6.064 1.00 72.06 72 THR A CA 1
ATOM 520 C C . THR A 1 72 ? 15.741 6.817 -6.852 1.00 72.06 72 THR A C 1
ATOM 522 O O . THR A 1 72 ? 16.442 7.667 -7.395 1.00 72.06 72 THR A O 1
ATOM 525 N N . GLN A 1 73 ? 16.010 5.511 -6.944 1.00 66.12 73 GLN A N 1
ATOM 526 C CA . GLN A 1 73 ? 17.174 4.995 -7.656 1.00 66.12 73 GLN A CA 1
ATOM 527 C C . GLN A 1 73 ? 16.896 3.616 -8.257 1.00 66.12 73 GLN A C 1
ATOM 529 O O . GLN A 1 73 ? 16.507 2.689 -7.546 1.00 66.12 73 GLN A O 1
ATOM 534 N N . LEU A 1 74 ? 17.133 3.468 -9.564 1.00 63.66 74 LEU A N 1
ATOM 535 C CA . LEU A 1 74 ? 17.126 2.167 -10.233 1.00 63.66 74 LEU A CA 1
ATOM 536 C C . LEU A 1 74 ? 18.565 1.699 -10.448 1.00 63.66 74 LEU A C 1
ATOM 538 O O . LEU A 1 74 ? 19.372 2.401 -11.063 1.00 63.66 74 LEU A O 1
ATOM 542 N N . THR A 1 75 ? 18.892 0.501 -9.971 1.00 56.06 75 THR A N 1
ATOM 543 C CA . THR A 1 75 ? 20.153 -0.163 -10.303 1.00 56.06 75 THR A CA 1
ATOM 544 C C . THR A 1 75 ? 19.991 -0.909 -11.621 1.00 56.06 75 THR A C 1
ATOM 546 O O . THR A 1 75 ? 19.228 -1.861 -11.764 1.00 56.06 75 THR A O 1
ATOM 549 N N . ASN A 1 76 ? 20.698 -0.418 -12.630 1.00 53.41 76 ASN A N 1
ATOM 550 C CA . ASN A 1 76 ? 20.633 -0.926 -13.987 1.00 53.41 76 ASN A CA 1
ATOM 551 C C . ASN A 1 76 ? 21.272 -2.324 -14.050 1.00 53.41 76 ASN A C 1
ATOM 553 O O . ASN A 1 76 ? 22.470 -2.456 -13.809 1.00 53.41 76 ASN A O 1
ATOM 557 N N . THR A 1 77 ? 20.480 -3.361 -14.324 1.00 53.75 77 THR A N 1
ATOM 558 C CA . THR A 1 77 ? 20.984 -4.743 -14.418 1.00 53.75 77 THR A CA 1
ATOM 559 C C . THR A 1 77 ? 20.768 -5.405 -15.776 1.00 53.75 77 THR A C 1
ATOM 561 O O . THR A 1 77 ? 21.371 -6.448 -15.995 1.00 53.75 77 THR A O 1
ATOM 564 N N . ASP A 1 78 ? 19.990 -4.832 -16.708 1.00 56.12 78 ASP A N 1
ATOM 565 C CA . ASP A 1 78 ? 19.673 -5.564 -17.947 1.00 56.12 78 ASP A CA 1
ATOM 566 C C . ASP A 1 78 ? 19.330 -4.696 -19.178 1.00 56.12 78 ASP A C 1
ATOM 568 O O . ASP A 1 78 ? 18.309 -4.873 -19.831 1.00 56.12 78 ASP A O 1
ATOM 572 N N . ALA A 1 79 ? 20.201 -3.758 -19.557 1.00 58.06 79 ALA A N 1
ATOM 573 C CA . ALA A 1 79 ? 20.042 -2.998 -20.807 1.00 58.06 79 ALA A CA 1
ATOM 574 C C . ALA A 1 79 ? 20.699 -3.668 -22.039 1.00 58.06 79 ALA A C 1
ATOM 576 O O . ALA A 1 79 ? 21.073 -2.966 -22.976 1.00 58.06 79 ALA A O 1
ATOM 577 N N . SER A 1 80 ? 20.907 -4.993 -22.045 1.00 54.94 80 SER A N 1
ATOM 578 C CA . SER A 1 80 ? 21.786 -5.634 -23.043 1.00 54.94 80 SER A CA 1
ATOM 579 C C . SER A 1 80 ? 21.093 -6.147 -24.317 1.00 54.94 80 SER A C 1
ATOM 581 O O . SER A 1 80 ? 21.749 -6.228 -25.354 1.00 54.94 80 SER A O 1
ATOM 583 N N . ALA A 1 81 ? 19.781 -6.426 -24.300 1.00 59.28 81 ALA A N 1
ATOM 584 C CA . ALA A 1 81 ? 19.051 -6.885 -25.490 1.00 59.28 81 ALA A CA 1
ATOM 585 C C . ALA A 1 81 ? 17.590 -6.386 -25.510 1.00 59.28 81 ALA A C 1
ATOM 587 O O . ALA A 1 81 ? 16.738 -6.955 -24.822 1.00 59.28 81 ALA A O 1
ATOM 588 N N . PRO A 1 82 ? 17.261 -5.333 -26.283 1.00 66.06 82 PRO A N 1
ATOM 589 C CA . PRO A 1 82 ? 15.881 -4.888 -26.413 1.00 66.06 82 PRO A CA 1
ATOM 590 C C . PRO A 1 82 ? 15.043 -5.921 -27.176 1.00 66.06 82 PRO A C 1
ATOM 592 O O . PRO A 1 82 ? 15.467 -6.446 -28.207 1.00 66.06 82 PRO A O 1
ATOM 595 N N . ILE A 1 83 ? 13.810 -6.153 -26.729 1.00 69.31 83 ILE A N 1
ATOM 596 C CA . ILE A 1 83 ? 12.816 -6.876 -27.529 1.00 69.31 83 ILE A CA 1
ATOM 597 C C . ILE A 1 83 ? 12.136 -5.834 -28.412 1.00 69.31 83 ILE A C 1
ATOM 599 O O . ILE A 1 83 ? 11.335 -5.036 -27.932 1.00 69.31 83 ILE A O 1
ATOM 603 N N . SER A 1 84 ? 12.476 -5.816 -29.702 1.00 78.88 84 SER A N 1
ATOM 604 C CA . SER A 1 84 ? 11.856 -4.918 -30.694 1.00 78.88 84 SER A CA 1
ATOM 605 C C . SER A 1 84 ? 11.899 -3.426 -30.311 1.00 78.88 84 SER A C 1
ATOM 607 O O . SER A 1 84 ? 10.932 -2.699 -30.515 1.00 78.88 84 SER A O 1
ATOM 609 N N . GLY A 1 85 ? 13.010 -2.961 -29.728 1.00 78.06 85 GLY A N 1
ATOM 610 C CA . GLY A 1 85 ? 13.193 -1.555 -29.334 1.00 78.06 85 GLY A CA 1
ATOM 611 C C . GLY A 1 85 ? 12.667 -1.188 -27.941 1.00 78.06 85 GLY A C 1
ATOM 612 O O . GLY A 1 85 ? 12.760 -0.026 -27.553 1.00 78.06 85 GLY A O 1
ATOM 613 N N . ILE A 1 86 ? 12.160 -2.160 -27.174 1.00 80.62 86 ILE A N 1
ATOM 614 C CA . ILE A 1 86 ? 11.815 -1.982 -25.760 1.00 80.62 86 ILE A CA 1
ATOM 615 C C . ILE A 1 86 ? 12.939 -2.553 -24.897 1.00 80.62 86 ILE A C 1
ATOM 617 O O . ILE A 1 86 ? 13.256 -3.742 -24.959 1.00 80.62 86 ILE A O 1
ATOM 621 N N . TYR A 1 87 ? 13.513 -1.690 -24.070 1.00 79.06 87 TYR A N 1
ATOM 622 C CA . TYR A 1 87 ? 14.465 -2.022 -23.022 1.00 79.06 87 TYR A CA 1
ATOM 623 C C . TYR A 1 87 ? 13.718 -2.371 -21.740 1.00 79.06 87 TYR A C 1
ATOM 625 O O . TYR A 1 87 ? 12.665 -1.800 -21.442 1.00 79.06 87 TYR A O 1
ATOM 633 N N . ARG A 1 88 ? 14.280 -3.308 -20.977 1.00 81.31 88 ARG A N 1
ATOM 634 C CA . ARG A 1 88 ? 13.729 -3.774 -19.708 1.00 81.31 88 ARG A CA 1
ATOM 635 C C . ARG A 1 88 ? 14.748 -3.565 -18.599 1.00 81.31 88 ARG A C 1
ATOM 637 O O . ARG A 1 88 ? 15.911 -3.892 -18.762 1.00 81.31 88 ARG A O 1
ATOM 644 N N . TYR A 1 89 ? 14.295 -3.089 -17.452 1.00 79.50 89 TYR A N 1
ATOM 645 C CA . TYR A 1 89 ? 15.110 -2.903 -16.258 1.00 79.50 89 TYR A CA 1
ATOM 646 C C . TYR A 1 89 ? 14.440 -3.580 -15.075 1.00 79.50 89 TYR A C 1
ATOM 648 O O . TYR A 1 89 ? 13.214 -3.669 -15.023 1.00 79.50 89 TYR A O 1
ATOM 656 N N . THR A 1 90 ? 15.239 -4.023 -14.113 1.00 82.00 90 THR A N 1
ATOM 657 C CA . THR A 1 90 ? 14.743 -4.682 -12.907 1.00 82.00 90 THR A CA 1
ATOM 658 C C . THR A 1 90 ? 14.960 -3.781 -11.704 1.00 82.00 90 THR A C 1
ATOM 660 O O . THR A 1 90 ? 16.040 -3.229 -11.518 1.00 82.00 90 THR A O 1
ATOM 663 N N . VAL A 1 91 ? 13.921 -3.633 -10.887 1.00 82.94 91 VAL A N 1
ATOM 664 C CA . VAL A 1 91 ? 13.923 -2.772 -9.704 1.00 82.94 91 VAL A CA 1
ATOM 665 C C . VAL A 1 91 ? 13.400 -3.561 -8.529 1.00 82.94 91 VAL A C 1
ATOM 667 O O . VAL A 1 91 ? 12.278 -4.049 -8.583 1.00 82.94 91 VAL A O 1
ATOM 670 N N . SER A 1 92 ? 14.171 -3.653 -7.456 1.00 88.44 92 SER A N 1
ATOM 671 C CA . SER A 1 92 ? 13.697 -4.258 -6.214 1.00 88.44 92 SER A CA 1
ATOM 672 C C . SER A 1 92 ? 13.367 -3.175 -5.199 1.00 88.44 92 SER A C 1
ATOM 674 O O . SER A 1 92 ? 14.142 -2.240 -5.010 1.00 88.44 92 SER A O 1
ATOM 676 N N . VAL A 1 93 ? 12.221 -3.317 -4.541 1.00 90.62 93 VAL A N 1
ATOM 677 C CA . VAL A 1 93 ? 11.794 -2.464 -3.433 1.00 90.62 93 VAL A CA 1
ATOM 678 C C . VAL A 1 93 ? 11.611 -3.306 -2.182 1.00 90.62 93 VAL A C 1
ATOM 680 O O . VAL A 1 93 ? 11.119 -4.434 -2.245 1.00 90.62 93 VAL A O 1
ATOM 683 N N . THR A 1 94 ? 11.972 -2.728 -1.044 1.00 95.31 94 THR A N 1
ATOM 684 C CA . THR A 1 94 ? 11.647 -3.262 0.278 1.00 95.31 94 THR A CA 1
ATOM 685 C C . THR A 1 94 ? 10.436 -2.506 0.800 1.00 95.31 94 THR A C 1
ATOM 687 O O . THR A 1 94 ? 10.380 -1.280 0.698 1.00 95.31 94 THR A O 1
ATOM 690 N N . PHE A 1 95 ? 9.463 -3.220 1.352 1.00 97.19 95 PHE A N 1
ATOM 691 C CA . PHE A 1 95 ? 8.312 -2.602 1.993 1.00 97.19 95 PHE A CA 1
ATOM 692 C C . PHE A 1 95 ? 8.690 -2.067 3.379 1.00 97.19 95 PHE A C 1
ATOM 694 O O . PHE A 1 95 ? 9.526 -2.653 4.071 1.00 97.19 95 PHE A O 1
ATOM 701 N N . PRO A 1 96 ? 8.075 -0.964 3.830 1.00 97.69 96 PRO A N 1
ATOM 702 C CA . PRO A 1 96 ? 8.340 -0.397 5.144 1.00 97.69 96 PRO A CA 1
ATOM 703 C C . PRO A 1 96 ? 7.737 -1.212 6.299 1.00 97.69 96 PRO A C 1
ATOM 705 O O . PRO A 1 96 ? 8.074 -0.958 7.451 1.00 97.69 96 PRO A O 1
ATOM 708 N N . MET A 1 97 ? 6.907 -2.215 6.003 1.00 97.31 97 MET A N 1
ATOM 709 C CA . MET A 1 97 ? 6.378 -3.180 6.964 1.00 97.31 97 MET A CA 1
ATOM 710 C C . MET A 1 97 ? 6.276 -4.582 6.342 1.00 97.31 97 MET A C 1
ATOM 712 O O . MET A 1 97 ? 6.309 -4.719 5.119 1.00 97.31 97 MET A O 1
ATOM 716 N N . LEU A 1 98 ? 6.129 -5.614 7.179 1.00 97.31 98 LEU A N 1
ATOM 717 C CA . LEU A 1 98 ? 5.913 -6.997 6.737 1.00 97.31 98 LEU A CA 1
ATOM 718 C C . LEU A 1 98 ? 4.421 -7.310 6.587 1.00 97.31 98 LEU A C 1
ATOM 720 O O . LEU A 1 98 ? 3.640 -7.053 7.501 1.00 97.31 98 LEU A O 1
ATOM 724 N N . PHE A 1 99 ? 4.049 -7.922 5.467 1.00 98.38 99 PHE A N 1
ATOM 725 C CA . PHE A 1 99 ? 2.733 -8.528 5.260 1.00 98.38 99 PHE A CA 1
ATOM 726 C C . PHE A 1 99 ? 2.726 -10.002 5.703 1.00 98.38 99 PHE A C 1
ATOM 728 O O . PHE A 1 99 ? 3.777 -10.620 5.842 1.00 98.38 99 PHE A O 1
ATOM 735 N N . ILE A 1 100 ? 1.550 -10.597 5.905 1.00 98.19 100 ILE A N 1
ATOM 736 C CA . ILE A 1 100 ? 1.419 -12.036 6.224 1.00 98.19 100 ILE A CA 1
ATOM 737 C C . ILE A 1 100 ? 1.528 -12.907 4.973 1.00 98.19 100 ILE A C 1
ATOM 739 O O . ILE A 1 100 ? 2.053 -14.018 5.014 1.00 98.19 100 ILE A O 1
ATOM 743 N N . SER A 1 101 ? 1.056 -12.386 3.845 1.00 97.38 101 SER A N 1
ATOM 744 C CA . SER A 1 101 ? 1.159 -12.992 2.523 1.00 97.38 101 SER A CA 1
ATOM 745 C C . SER A 1 101 ? 1.643 -11.948 1.514 1.00 97.38 101 SER A C 1
ATOM 747 O O . SER A 1 101 ? 1.557 -10.748 1.792 1.00 97.38 101 SER A O 1
ATOM 749 N N . PRO A 1 102 ? 2.184 -12.367 0.355 1.00 97.81 102 PRO A N 1
ATOM 750 C CA . PRO A 1 102 ? 2.538 -11.434 -0.706 1.00 97.81 102 PRO A CA 1
ATOM 751 C C . PRO A 1 102 ? 1.358 -10.500 -1.046 1.00 97.81 102 PRO A C 1
ATOM 753 O O . PRO A 1 102 ? 0.292 -11.003 -1.409 1.00 97.81 102 PRO A O 1
ATOM 756 N N . PRO A 1 103 ? 1.519 -9.169 -0.922 1.00 98.00 103 PRO A N 1
ATOM 757 C CA . PRO A 1 103 ? 0.445 -8.210 -1.162 1.00 98.00 103 PRO A CA 1
ATOM 758 C C . PRO A 1 103 ? 0.153 -8.047 -2.659 1.00 98.00 103 PRO A C 1
ATOM 760 O O . PRO A 1 103 ? 0.933 -8.462 -3.523 1.00 98.00 103 PRO A O 1
ATOM 763 N N . ASP A 1 104 ? -0.941 -7.367 -2.982 1.00 97.69 104 ASP A N 1
ATOM 764 C CA . ASP A 1 104 ? -1.151 -6.802 -4.310 1.00 97.69 104 ASP A CA 1
ATOM 765 C C . ASP A 1 104 ? -0.351 -5.517 -4.453 1.00 97.69 104 ASP A C 1
ATOM 767 O O . ASP A 1 104 ? -0.374 -4.646 -3.588 1.00 97.69 104 ASP A O 1
ATOM 771 N N . VAL A 1 105 ? 0.417 -5.427 -5.536 1.00 96.19 105 VAL A N 1
ATOM 772 C CA . VAL A 1 105 ? 1.398 -4.362 -5.726 1.00 96.19 105 VAL A CA 1
ATOM 773 C C . VAL A 1 105 ? 1.160 -3.711 -7.073 1.00 96.19 105 VAL A C 1
ATOM 775 O O . VAL A 1 105 ? 1.206 -4.369 -8.111 1.00 96.19 105 VAL A O 1
ATOM 778 N N . VAL A 1 106 ? 0.963 -2.400 -7.043 1.00 92.69 106 VAL A N 1
ATOM 779 C CA . VAL A 1 106 ? 0.934 -1.540 -8.220 1.00 92.69 106 VAL A CA 1
ATOM 780 C C . VAL A 1 106 ? 2.028 -0.496 -8.084 1.00 92.69 106 VAL A C 1
ATOM 782 O O . VAL A 1 106 ? 2.403 -0.094 -6.986 1.00 92.69 106 VAL A O 1
ATOM 785 N N . GLY A 1 107 ? 2.564 -0.044 -9.203 1.00 87.31 107 GLY A N 1
ATOM 786 C CA . GLY A 1 107 ? 3.529 1.036 -9.193 1.00 87.31 107 GLY A CA 1
ATOM 787 C C . GLY A 1 107 ? 3.753 1.581 -10.583 1.00 87.31 107 GLY A C 1
ATOM 788 O O . GLY A 1 107 ? 3.522 0.895 -11.579 1.00 87.31 107 GLY A O 1
ATOM 789 N N . SER A 1 108 ? 4.217 2.821 -10.631 1.00 82.69 108 SER A N 1
ATOM 790 C CA . SER A 1 108 ? 4.727 3.419 -11.852 1.00 82.69 108 SER A CA 1
ATOM 791 C C . SER A 1 108 ? 6.229 3.562 -11.723 1.00 82.69 108 SER A C 1
ATOM 793 O O . SER A 1 108 ? 6.723 4.126 -10.748 1.00 82.69 108 SER A O 1
ATOM 795 N N . ILE A 1 109 ? 6.958 3.061 -12.712 1.00 77.50 109 ILE A N 1
ATOM 796 C CA . ILE A 1 109 ? 8.400 3.241 -12.805 1.00 77.50 109 ILE A CA 1
ATOM 797 C C . ILE A 1 109 ? 8.646 4.071 -14.058 1.00 77.50 109 ILE A C 1
ATOM 799 O O . ILE A 1 109 ? 8.312 3.619 -15.151 1.00 77.50 109 ILE A O 1
ATOM 803 N N . GLY A 1 110 ? 9.208 5.267 -13.895 1.00 72.12 110 GLY A N 1
ATOM 804 C CA . GLY A 1 110 ? 9.465 6.223 -14.967 1.00 72.12 110 GLY A CA 1
ATOM 805 C C . GLY A 1 110 ? 8.751 7.553 -14.740 1.00 72.12 110 GLY A C 1
ATOM 806 O O . GLY A 1 110 ? 7.530 7.622 -14.828 1.00 72.12 110 GLY A O 1
ATOM 807 N N . ALA A 1 111 ? 9.521 8.609 -14.483 1.00 58.69 111 ALA A N 1
ATOM 808 C CA . ALA A 1 111 ? 9.133 9.993 -14.755 1.00 58.69 111 ALA A CA 1
ATOM 809 C C . ALA A 1 111 ? 10.347 10.914 -14.565 1.00 58.69 111 ALA A C 1
ATOM 811 O O . ALA A 1 111 ? 10.543 11.503 -13.505 1.00 58.69 111 ALA A O 1
ATOM 812 N N . ASN A 1 112 ? 11.167 11.051 -15.604 1.00 63.62 112 ASN A N 1
ATOM 813 C CA . ASN A 1 112 ? 11.850 12.323 -15.837 1.00 63.62 112 ASN A CA 1
ATOM 814 C C . ASN A 1 112 ? 11.277 12.930 -17.124 1.00 63.62 112 ASN A C 1
ATOM 816 O O . ASN A 1 112 ? 10.622 12.229 -17.894 1.00 63.62 112 ASN A O 1
ATOM 820 N N . SER A 1 113 ? 11.516 14.216 -17.372 1.00 63.69 113 SER A N 1
ATOM 821 C CA . SER A 1 113 ? 10.945 14.944 -18.518 1.00 63.69 113 SER A CA 1
ATOM 822 C C . SER A 1 113 ? 11.260 14.333 -19.891 1.00 63.69 113 SER A C 1
ATOM 824 O O . SER A 1 113 ? 10.606 14.672 -20.873 1.00 63.69 113 SER A O 1
ATOM 826 N N . ASN A 1 114 ? 12.256 13.448 -19.972 1.00 63.09 114 ASN A N 1
ATOM 827 C CA . ASN A 1 114 ? 12.812 12.941 -21.222 1.00 63.09 114 ASN A CA 1
ATOM 828 C C . ASN A 1 114 ? 12.626 11.423 -21.377 1.00 63.09 114 ASN A C 1
ATOM 830 O O . ASN A 1 114 ? 12.929 10.880 -22.436 1.00 63.09 114 ASN A O 1
ATOM 834 N N . THR A 1 115 ? 12.153 10.728 -20.336 1.00 67.75 115 THR A N 1
ATOM 835 C CA . THR A 1 115 ? 11.989 9.273 -20.337 1.00 67.75 115 THR A CA 1
ATOM 836 C C . THR A 1 115 ? 10.667 8.878 -19.712 1.00 67.75 115 THR A C 1
ATOM 838 O O . THR A 1 115 ? 10.448 9.034 -18.509 1.00 67.75 115 THR A O 1
ATOM 841 N N . HIS A 1 116 ? 9.823 8.280 -20.542 1.00 72.19 116 HIS A N 1
ATOM 842 C CA . HIS A 1 116 ? 8.598 7.630 -20.116 1.00 72.19 116 HIS A CA 1
ATOM 843 C C . HIS A 1 116 ? 8.793 6.115 -20.141 1.00 72.19 116 HIS A C 1
ATOM 845 O O . HIS A 1 116 ? 9.509 5.562 -20.983 1.00 72.19 116 HIS A O 1
ATOM 851 N N . GLY A 1 117 ? 8.153 5.443 -19.199 1.00 77.06 117 GLY A N 1
ATOM 852 C CA . GLY A 1 117 ? 8.122 3.996 -19.138 1.00 77.06 117 GLY A CA 1
ATOM 853 C C . GLY A 1 117 ? 7.008 3.534 -18.220 1.00 77.06 117 GLY A C 1
ATOM 854 O O . GLY A 1 117 ? 6.313 4.346 -17.609 1.00 77.06 117 GLY A O 1
ATOM 855 N N . TRP A 1 118 ? 6.819 2.226 -18.162 1.00 80.81 118 TRP A N 1
ATOM 856 C CA . TRP A 1 118 ? 5.819 1.607 -17.303 1.00 80.81 118 TRP A CA 1
ATOM 857 C C . TRP A 1 118 ? 6.456 0.507 -16.467 1.00 80.81 118 TRP A C 1
ATOM 859 O O . TRP A 1 118 ? 7.473 -0.074 -16.845 1.00 80.81 118 TRP A O 1
ATOM 869 N N . GLY A 1 119 ? 5.861 0.246 -15.307 1.00 81.56 119 GLY A N 1
ATOM 870 C CA . GLY A 1 119 ? 6.299 -0.783 -14.375 1.00 81.56 119 GLY A CA 1
ATOM 871 C C . GLY A 1 119 ? 5.287 -1.918 -14.277 1.00 81.56 119 GLY A C 1
ATOM 872 O O . GLY A 1 119 ? 4.084 -1.680 -14.324 1.00 81.56 119 GLY A O 1
ATOM 873 N N . THR A 1 120 ? 5.756 -3.148 -14.088 1.00 88.25 120 THR A N 1
ATOM 874 C CA . THR A 1 120 ? 4.910 -4.2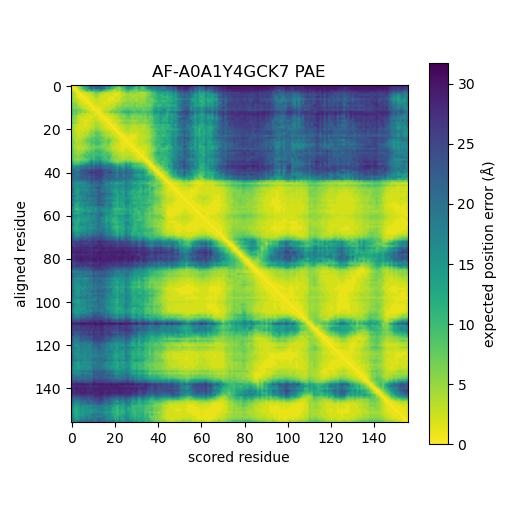65 -13.647 1.00 88.25 120 THR A CA 1
ATOM 875 C C . THR A 1 120 ? 5.598 -5.035 -12.528 1.00 88.25 120 THR A C 1
ATOM 877 O O . THR A 1 120 ? 6.795 -5.309 -12.615 1.00 88.25 120 THR A O 1
ATOM 880 N N . ALA A 1 121 ? 4.867 -5.355 -11.460 1.00 91.38 121 ALA A N 1
ATOM 881 C CA . ALA A 1 121 ? 5.386 -6.160 -10.359 1.00 91.38 121 ALA A CA 1
ATOM 882 C C . ALA A 1 121 ? 5.416 -7.643 -10.765 1.00 91.38 121 ALA A C 1
ATOM 884 O O . ALA A 1 121 ? 4.414 -8.174 -11.234 1.00 91.38 121 ALA A O 1
ATOM 885 N N . ILE A 1 122 ? 6.551 -8.316 -10.570 1.00 89.88 122 ILE A N 1
ATOM 886 C CA . ILE A 1 122 ? 6.768 -9.702 -11.023 1.00 89.88 122 ILE A CA 1
ATOM 887 C C . ILE A 1 122 ? 7.080 -10.688 -9.891 1.00 89.88 122 ILE A C 1
ATOM 889 O O . ILE A 1 122 ? 6.613 -11.819 -9.937 1.00 89.88 122 ILE A O 1
ATOM 893 N N . ASN A 1 123 ? 7.802 -10.265 -8.848 1.00 92.06 123 ASN A N 1
ATOM 894 C CA . ASN A 1 123 ? 8.177 -11.118 -7.714 1.00 92.06 123 ASN A CA 1
ATOM 895 C C . ASN A 1 123 ? 7.745 -10.438 -6.423 1.00 92.06 123 ASN A C 1
ATOM 897 O O . ASN A 1 123 ? 8.460 -9.579 -5.920 1.00 92.06 123 ASN A O 1
ATOM 901 N N . ARG A 1 124 ? 6.561 -10.782 -5.916 1.00 96.12 124 ARG A N 1
ATOM 902 C CA . ARG A 1 124 ? 5.993 -10.198 -4.694 1.00 96.12 124 ARG A CA 1
ATOM 903 C C . ARG A 1 124 ? 6.292 -11.122 -3.522 1.00 96.12 124 ARG A C 1
ATOM 905 O O . ARG A 1 124 ? 6.005 -12.315 -3.591 1.00 96.12 124 ARG A O 1
ATOM 912 N N . THR A 1 125 ? 6.857 -10.580 -2.454 1.00 98.00 125 THR A N 1
ATOM 913 C CA . THR A 1 125 ? 7.083 -11.284 -1.190 1.00 98.00 125 THR A CA 1
ATOM 914 C C . THR A 1 125 ? 6.385 -10.535 -0.061 1.00 98.00 125 THR A C 1
ATOM 916 O O . THR A 1 125 ? 5.833 -9.455 -0.253 1.00 98.00 125 THR A O 1
ATOM 919 N N . VAL A 1 126 ? 6.420 -11.093 1.144 1.00 98.06 126 VAL A N 1
ATOM 920 C CA . VAL A 1 126 ? 5.896 -10.426 2.343 1.00 98.06 126 VAL A CA 1
ATOM 921 C C . VAL A 1 126 ? 6.652 -9.147 2.725 1.00 98.06 126 VAL A C 1
ATOM 923 O O . VAL A 1 126 ? 6.130 -8.338 3.485 1.00 98.06 126 VAL A O 1
ATOM 926 N N . SER A 1 127 ? 7.875 -8.958 2.224 1.00 97.25 127 SER A N 1
ATOM 927 C CA . SER A 1 127 ? 8.782 -7.876 2.628 1.00 97.25 127 SER A CA 1
ATOM 928 C C . SER A 1 127 ? 9.219 -6.970 1.480 1.00 97.25 127 SER A C 1
ATOM 930 O O . SER A 1 127 ? 9.911 -5.982 1.718 1.00 97.25 127 SER A O 1
ATOM 932 N N . GLY A 1 128 ? 8.840 -7.275 0.241 1.00 95.75 128 GLY A N 1
ATOM 933 C CA . GLY A 1 128 ? 9.229 -6.474 -0.908 1.00 95.75 128 GLY A CA 1
ATOM 934 C C . GLY A 1 128 ? 8.621 -6.946 -2.218 1.00 95.75 128 GLY A C 1
ATOM 935 O O . GLY A 1 128 ? 7.855 -7.910 -2.281 1.00 95.75 128 GLY A O 1
ATOM 936 N N . ALA A 1 129 ? 8.990 -6.253 -3.288 1.00 94.56 129 ALA A N 1
ATOM 937 C CA . ALA A 1 129 ? 8.641 -6.654 -4.637 1.00 94.56 129 ALA A CA 1
ATOM 938 C C . ALA A 1 129 ? 9.752 -6.332 -5.630 1.00 94.56 129 ALA A C 1
ATOM 940 O O . ALA A 1 129 ? 10.512 -5.381 -5.455 1.00 94.56 129 ALA A O 1
ATOM 941 N N . THR A 1 130 ? 9.796 -7.093 -6.716 1.00 91.25 130 THR A N 1
ATOM 942 C CA . THR A 1 130 ? 10.559 -6.730 -7.909 1.00 91.25 130 THR A CA 1
ATOM 943 C C . THR A 1 130 ? 9.621 -6.228 -8.998 1.00 91.25 130 THR A C 1
ATOM 945 O O . THR A 1 130 ? 8.598 -6.857 -9.270 1.00 91.25 130 THR A O 1
ATOM 948 N N . PHE A 1 131 ? 9.997 -5.133 -9.651 1.00 88.19 131 PHE A N 1
ATOM 949 C CA . PHE A 1 131 ? 9.347 -4.583 -10.828 1.00 88.19 131 PHE A CA 1
ATOM 950 C C . PHE A 1 131 ? 10.215 -4.774 -12.067 1.00 88.19 131 PHE A C 1
ATOM 952 O O . PHE A 1 131 ? 11.425 -4.549 -12.025 1.00 88.19 131 PHE A O 1
ATOM 959 N N . HIS A 1 132 ? 9.578 -5.104 -13.186 1.00 86.38 132 HIS A N 1
ATOM 960 C CA . HIS A 1 132 ? 10.133 -4.812 -14.499 1.00 86.38 132 HIS A CA 1
ATOM 961 C C . HIS A 1 132 ? 9.692 -3.418 -14.933 1.00 86.38 132 HIS A C 1
ATOM 963 O O . HIS A 1 132 ? 8.498 -3.130 -14.971 1.00 86.38 132 HIS A O 1
ATOM 969 N N . HIS A 1 133 ? 10.656 -2.578 -15.282 1.00 82.56 133 HIS A N 1
ATOM 970 C CA . HIS A 1 133 ? 10.445 -1.303 -15.947 1.00 82.56 133 HIS A CA 1
ATOM 971 C C . HIS A 1 133 ? 10.720 -1.453 -17.437 1.00 82.56 133 HIS A C 1
ATOM 973 O O . HIS A 1 133 ? 11.772 -1.956 -17.821 1.00 82.56 133 HIS A O 1
ATOM 979 N N . TYR A 1 134 ? 9.790 -0.998 -18.262 1.00 82.00 134 TYR A N 1
ATOM 980 C CA . TYR A 1 134 ? 9.898 -1.040 -19.711 1.00 82.00 134 TYR A CA 1
ATOM 981 C C . TYR A 1 134 ? 9.948 0.374 -20.271 1.00 82.00 134 TYR A C 1
ATOM 983 O O . TYR A 1 134 ? 9.188 1.248 -19.852 1.00 82.00 134 TYR A O 1
ATOM 991 N N . THR A 1 135 ? 10.837 0.593 -21.232 1.00 80.50 135 THR A N 1
ATOM 992 C CA . THR A 1 135 ? 11.060 1.902 -21.852 1.00 80.50 135 THR A CA 1
ATOM 993 C C . THR A 1 135 ? 11.676 1.744 -23.237 1.00 80.50 135 THR A C 1
ATOM 995 O O . THR A 1 135 ? 12.271 0.719 -23.553 1.00 80.50 135 THR A O 1
ATOM 998 N N . THR A 1 136 ? 11.543 2.757 -24.086 1.00 79.31 136 THR A N 1
ATOM 999 C CA . THR A 1 136 ? 12.117 2.776 -25.440 1.00 79.31 136 THR A CA 1
ATOM 1000 C C . THR A 1 136 ? 13.521 3.382 -25.487 1.00 79.31 136 THR A C 1
ATOM 1002 O O . THR A 1 136 ? 14.125 3.455 -26.555 1.00 79.31 136 THR A O 1
ATOM 1005 N N . VAL A 1 137 ? 14.047 3.847 -24.349 1.00 73.81 137 VAL A N 1
ATOM 1006 C CA . VAL A 1 137 ? 15.351 4.516 -24.267 1.00 73.81 137 VAL A CA 1
ATOM 1007 C C . VAL A 1 137 ? 16.405 3.553 -23.729 1.00 73.81 137 VAL A C 1
ATOM 1009 O O . VAL A 1 137 ? 16.270 3.014 -22.633 1.00 73.81 137 VAL A O 1
ATOM 1012 N N . ALA A 1 138 ? 17.473 3.363 -24.504 1.00 68.31 138 ALA A N 1
ATOM 1013 C CA . ALA A 1 138 ? 18.637 2.597 -24.086 1.00 68.31 138 ALA A CA 1
ATOM 1014 C C . ALA A 1 138 ? 19.443 3.395 -23.056 1.00 68.31 138 ALA A C 1
ATOM 1016 O O . ALA A 1 138 ? 19.761 4.557 -23.288 1.00 68.31 138 ALA A O 1
ATOM 1017 N N . SER A 1 139 ? 19.846 2.745 -21.967 1.00 58.72 139 SER A N 1
ATOM 1018 C CA . SER A 1 139 ? 20.735 3.306 -20.941 1.00 58.72 139 SER A CA 1
ATOM 1019 C C . SER A 1 139 ? 20.209 4.578 -20.273 1.00 58.72 139 SER A C 1
ATOM 1021 O O . SER A 1 139 ? 20.614 5.702 -20.567 1.00 58.72 139 SER A O 1
ATOM 1023 N N . LEU A 1 140 ? 19.372 4.381 -19.268 1.00 59.66 140 LEU A N 1
ATOM 1024 C CA . LEU A 1 140 ? 19.002 5.452 -18.362 1.00 59.66 140 LEU A CA 1
ATOM 1025 C C . LEU A 1 140 ? 20.101 5.577 -17.313 1.00 59.66 140 LEU A C 1
ATOM 1027 O O . LEU A 1 140 ? 20.502 4.572 -16.717 1.00 59.66 140 LEU A O 1
ATOM 1031 N N . SER A 1 141 ? 20.646 6.786 -17.125 1.00 55.09 141 SER A N 1
ATOM 1032 C CA . SER A 1 141 ? 21.585 6.996 -16.025 1.00 55.09 141 SER A CA 1
ATOM 1033 C C . SER A 1 141 ? 20.879 6.581 -14.733 1.00 55.09 141 SER A C 1
ATOM 1035 O O . SER A 1 141 ? 19.696 6.869 -14.537 1.00 55.09 141 SER A O 1
ATOM 1037 N N . THR A 1 142 ? 21.591 5.883 -13.850 1.00 51.94 142 THR A N 1
ATOM 1038 C CA . THR A 1 142 ? 21.073 5.375 -12.562 1.00 51.94 142 THR A CA 1
ATOM 1039 C C . THR A 1 142 ? 20.480 6.471 -11.666 1.00 51.94 142 THR A C 1
ATOM 1041 O O . THR A 1 142 ? 19.810 6.177 -10.683 1.00 51.94 142 THR A O 1
ATOM 1044 N N . THR A 1 143 ? 20.713 7.734 -12.019 1.00 51.75 143 THR A N 1
ATOM 1045 C CA . THR A 1 143 ? 20.230 8.954 -11.372 1.00 51.75 143 THR A CA 1
ATOM 1046 C C . THR A 1 143 ? 18.927 9.521 -11.942 1.00 51.75 143 THR A C 1
ATOM 1048 O O . THR A 1 143 ? 18.380 10.442 -11.347 1.00 51.75 143 THR A O 1
ATOM 1051 N N . ALA A 1 144 ? 18.425 9.026 -13.077 1.00 54.34 144 ALA A N 1
ATOM 1052 C CA . ALA A 1 144 ? 17.354 9.699 -13.816 1.00 54.34 144 ALA A CA 1
ATOM 1053 C C . ALA A 1 144 ? 15.989 8.994 -13.758 1.00 54.34 144 ALA A C 1
ATOM 1055 O O . ALA A 1 144 ? 15.004 9.554 -14.233 1.00 54.34 144 ALA A O 1
ATOM 1056 N N . LEU A 1 145 ? 15.887 7.789 -13.196 1.00 67.38 145 LEU A N 1
ATOM 1057 C CA . LEU A 1 145 ? 14.610 7.077 -13.118 1.00 67.38 145 LEU A CA 1
ATOM 1058 C C . LEU A 1 145 ? 14.044 7.088 -11.706 1.00 67.38 145 LEU A C 1
ATOM 1060 O O . LEU A 1 145 ? 14.527 6.388 -10.821 1.00 67.38 145 LEU A O 1
ATOM 1064 N N . GLY A 1 146 ? 12.993 7.887 -11.542 1.00 75.19 146 GLY A N 1
ATOM 1065 C CA . GLY A 1 146 ? 12.109 7.849 -10.389 1.00 75.19 146 GLY A CA 1
ATOM 1066 C C . GLY A 1 146 ? 10.885 6.970 -10.636 1.00 75.19 146 GLY A C 1
ATOM 1067 O O . GLY A 1 146 ? 10.541 6.635 -11.773 1.00 75.19 146 GLY A O 1
ATOM 1068 N N . GLY A 1 147 ? 10.195 6.620 -9.563 1.00 83.50 147 GLY A N 1
ATOM 1069 C CA . GLY A 1 147 ? 8.920 5.923 -9.614 1.00 83.50 147 GLY A CA 1
ATOM 1070 C C . GLY A 1 147 ? 8.198 5.983 -8.280 1.00 83.50 147 GLY A C 1
ATOM 1071 O O . GLY A 1 147 ? 8.606 6.694 -7.363 1.00 83.50 147 GLY A O 1
ATOM 1072 N N . TRP A 1 148 ? 7.133 5.209 -8.161 1.00 89.44 148 TRP A N 1
ATOM 1073 C CA . TRP A 1 148 ? 6.416 4.996 -6.915 1.00 89.44 148 TRP A CA 1
ATOM 1074 C C . TRP A 1 148 ? 5.746 3.628 -6.929 1.00 89.44 148 TRP A C 1
ATOM 1076 O O . TRP A 1 148 ? 5.487 3.058 -7.990 1.00 89.44 148 TRP A O 1
ATOM 1086 N N . TYR A 1 149 ? 5.439 3.115 -5.745 1.00 92.88 149 TYR A N 1
ATOM 1087 C CA . TYR A 1 149 ? 4.620 1.921 -5.592 1.00 92.88 149 TYR A CA 1
ATOM 1088 C C . TYR A 1 149 ? 3.595 2.089 -4.475 1.00 92.88 149 TYR A C 1
ATOM 1090 O O . TYR A 1 149 ? 3.793 2.875 -3.549 1.00 92.88 149 TYR A O 1
ATOM 1098 N N . ILE A 1 150 ? 2.526 1.303 -4.563 1.00 96.69 150 ILE A N 1
ATOM 1099 C CA . ILE A 1 150 ? 1.570 1.034 -3.495 1.00 96.69 150 ILE A CA 1
ATOM 1100 C C . ILE A 1 150 ? 1.425 -0.488 -3.398 1.00 96.69 150 ILE A C 1
ATOM 1102 O O . ILE A 1 150 ? 1.192 -1.166 -4.398 1.00 96.69 150 ILE A O 1
ATOM 1106 N N . ALA A 1 151 ? 1.574 -1.019 -2.192 1.00 97.94 151 ALA A N 1
ATOM 1107 C CA . ALA A 1 151 ? 1.338 -2.409 -1.841 1.00 97.94 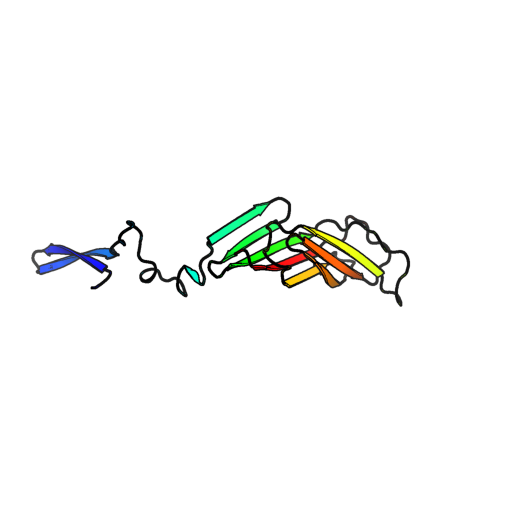151 ALA A CA 1
ATOM 1108 C C . ALA A 1 151 ? 0.167 -2.487 -0.856 1.00 97.94 151 ALA A C 1
ATOM 1110 O O . ALA A 1 151 ? 0.155 -1.771 0.146 1.00 97.94 151 ALA A O 1
ATOM 1111 N N . ILE A 1 152 ? -0.809 -3.346 -1.139 1.00 98.25 152 ILE A N 1
ATOM 1112 C CA . ILE A 1 152 ? -2.004 -3.555 -0.320 1.00 98.25 152 ILE A CA 1
ATOM 1113 C C . ILE A 1 152 ? -2.092 -5.038 0.033 1.00 98.25 152 ILE A C 1
ATOM 1115 O O . ILE A 1 152 ? -2.091 -5.896 -0.845 1.00 98.25 152 ILE A O 1
ATOM 1119 N N . GLY A 1 153 ? -2.154 -5.356 1.322 1.00 97.94 153 GLY A N 1
ATOM 1120 C CA . GLY A 1 153 ? -2.171 -6.738 1.804 1.00 97.94 153 GLY A CA 1
ATOM 1121 C C . GLY A 1 153 ? -2.691 -6.854 3.230 1.00 97.94 153 GLY A C 1
ATOM 1122 O O . GLY A 1 153 ? -3.365 -5.949 3.716 1.00 97.94 153 GLY A O 1
ATOM 1123 N N . LYS A 1 154 ? -2.382 -7.966 3.909 1.00 97.50 154 LYS A N 1
ATOM 1124 C CA . LYS A 1 154 ? -2.813 -8.225 5.293 1.00 97.50 154 LYS A CA 1
ATOM 1125 C C . LYS A 1 154 ? -1.657 -8.176 6.298 1.00 97.50 154 LYS A C 1
ATOM 1127 O O . LYS A 1 154 ? -0.554 -8.619 5.977 1.00 97.50 154 LYS A O 1
ATOM 1132 N N . TRP A 1 155 ? -1.913 -7.648 7.499 1.00 94.62 155 TRP A N 1
ATOM 1133 C CA . TRP A 1 155 ? -0.930 -7.506 8.592 1.00 94.62 155 TRP A CA 1
ATOM 1134 C C . TRP A 1 155 ? -1.241 -8.331 9.849 1.00 94.62 155 TRP A C 1
ATOM 1136 O O . TRP A 1 155 ? -0.346 -8.510 10.675 1.00 94.62 155 TRP A O 1
ATOM 1146 N N . LYS A 1 156 ? -2.477 -8.825 9.983 1.00 90.75 156 LYS A N 1
ATOM 1147 C CA . LYS A 1 156 ? -2.923 -9.818 10.975 1.00 90.75 156 LYS A CA 1
ATOM 1148 C C . LYS A 1 156 ? -3.757 -10.904 10.304 1.00 90.75 156 LYS A C 1
ATOM 1150 O O . LYS A 1 156 ? -4.322 -10.605 9.223 1.00 90.75 156 LYS A O 1
#

Secondary structure (DSSP, 8-state):
--SEEEEEEEETTEEEEEEEEEPP-TTSS--GGGS--SS-HHHH-EEEEEEETTEEEEEETTSEEEEEEEE--------S--BTTBEEEEEEEE-SS--SSPPEEEEEE--BTTB-EEEEEEEE-SSEEEEEEEESSS---TTS--EEEEEEEE--

Sequence (156 aa):
MSDVMTFSKRTASGLEEALRTVLLDADNKVPAEALRIVGAIADGAVIESGSNTNGYWVKLADGTAIAHNAITQLTNTDASAPISGIYRYTVSVTFPMLFISPPDVVGSIGANSNTHGWGTAINRTVSGATFHHYTTVASLSTTALGGWYIAIGKWK

Nearest PDB structures (foldseek):
  2vme-assembly2_F  TM=5.936E-01  e=2.333E-02  Dictyostelium discoideum AX2
  4y9v-assembly1_A  TM=5.844E-01  e=6.683E-02  Acinetobacter phage AP22
  4kdt-assembly2_C  TM=3.069E-01  e=2.953E+00  Homo sapiens
  1g84-assembly1_A  TM=3.083E-01  e=2.154E+00  Homo sapiens

Solvent-accessible surface area (backbone atoms only — not comparable to full-atom values): 8797 Å² total; per-residue (Å²): 130,77,65,59,47,74,46,66,44,84,54,98,90,43,79,42,86,70,45,79,44,72,51,58,44,99,83,74,39,77,44,70,86,78,45,96,56,80,63,57,65,60,60,56,32,77,75,47,69,54,73,54,98,47,22,33,40,41,33,34,43,65,22,42,27,44,33,37,34,75,38,75,62,40,64,86,76,47,80,83,74,54,64,91,61,36,30,48,36,54,38,79,47,55,48,58,59,69,37,79,46,56,39,54,62,51,47,47,31,43,61,40,103,87,44,69,39,44,38,45,71,76,48,64,40,35,49,29,38,29,29,43,30,40,26,70,64,80,77,72,59,53,81,55,41,30,33,36,41,41,34,42,36,34,65,106

pLDDT: mean 82.46, std 14.35, range [51.38, 98.38]

Radius of gyration: 25.67 Å; Cα contacts (8 Å, |Δi|>4): 347; chains: 1; bounding box: 59×44×69 Å